Protein AF-A0A2T0QUU6-F1 (afdb_monomer)

Sequence (154 aa):
MSNQTQSTQNQAETTLDPQAYIDDMARKRGYVLDYHKVMAKTDFPVLQAANHLVSAAYLDQRRLDRKTKELIFIVSLTVMRASKGQIQSHI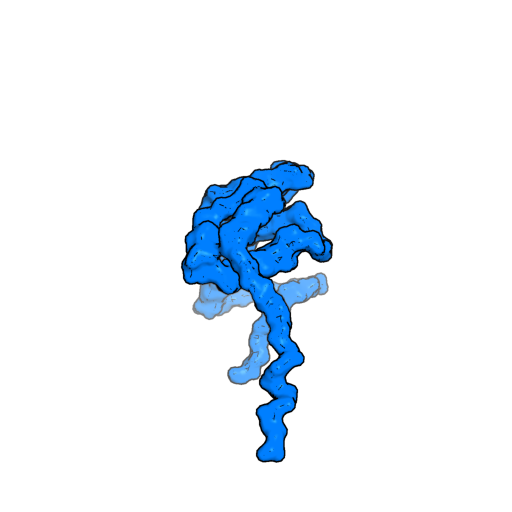RVALNLGLSPEEILEAIEISLPEAGIVAFQEGFEAWREIVGAEGLEPTVEAFDAGAANRGSAR

InterPro domains:
  IPR003779 Alkyl hydroperoxide reductase AhpD/CMD-like [PF02627] (48-129)
  IPR029032 AhpD-like [G3DSA:1.20.1290.10] (4-134)
  IPR029032 AhpD-like [SSF69118] (19-143)

Solvent-accessible surface area (backbone atoms only — not comparable to full-atom values): 9608 Å² total; per-residue (Å²): 140,80,98,79,85,87,82,85,78,80,70,85,76,71,78,73,54,48,65,63,52,52,55,48,40,31,72,77,68,75,52,76,60,69,66,58,60,52,28,34,76,73,43,41,71,60,47,51,53,54,50,51,51,48,33,68,75,62,70,46,85,63,95,60,51,68,64,60,49,37,47,53,49,44,27,52,37,56,54,70,64,52,57,69,68,63,46,52,53,44,52,54,50,32,46,76,74,69,50,52,75,61,64,52,46,59,42,47,55,58,31,52,53,66,60,43,47,49,61,49,49,54,53,49,48,57,48,31,69,75,71,67,65,83,84,84,78,78,95,59,96,70,84,81,87,72,79,85,69,82,71,84,84,129

pLDDT: mean 85.62, std 18.49, range [36.84, 98.62]

Structure (mmCIF, N/CA/C/O backbone):
data_AF-A0A2T0QUU6-F1
#
_entry.id   AF-A0A2T0QUU6-F1
#
loop_
_atom_site.group_PDB
_atom_site.id
_atom_site.type_symbol
_atom_site.label_atom_id
_atom_site.label_alt_id
_atom_site.label_comp_id
_atom_site.label_asym_id
_atom_site.label_entity_id
_atom_site.label_seq_id
_atom_site.pdbx_PDB_ins_code
_atom_site.Cartn_x
_atom_site.Cartn_y
_atom_site.Cartn_z
_atom_site.occupancy
_atom_site.B_iso_or_equiv
_atom_site.auth_seq_id
_atom_site.auth_comp_id
_atom_site.auth_asym_id
_atom_site.auth_atom_id
_atom_site.pdbx_PDB_model_num
ATOM 1 N N . MET A 1 1 ? 38.214 -38.796 -26.577 1.00 41.59 1 MET A N 1
ATOM 2 C CA . MET A 1 1 ? 37.218 -38.669 -27.664 1.00 41.59 1 MET A CA 1
ATOM 3 C C . MET A 1 1 ? 35.888 -39.126 -27.075 1.00 41.59 1 MET A C 1
ATOM 5 O O . MET A 1 1 ? 35.822 -40.276 -26.686 1.00 41.59 1 MET A O 1
ATOM 9 N N . SER A 1 2 ? 34.862 -38.318 -26.824 1.00 41.91 2 SER A N 1
ATOM 10 C CA . SER A 1 2 ? 34.566 -36.955 -27.267 1.00 41.91 2 SER A CA 1
ATOM 11 C C . SER A 1 2 ? 33.583 -36.323 -26.271 1.00 41.91 2 SER A C 1
ATOM 13 O O . SER A 1 2 ? 32.486 -36.834 -26.083 1.00 41.91 2 SER A O 1
ATOM 15 N N . ASN A 1 3 ? 33.989 -35.224 -25.631 1.00 43.16 3 ASN A N 1
ATOM 16 C CA . ASN A 1 3 ? 33.157 -34.415 -24.737 1.00 43.16 3 ASN A CA 1
ATOM 17 C C . ASN A 1 3 ? 32.642 -33.190 -25.514 1.00 43.16 3 ASN A C 1
ATOM 19 O O . ASN A 1 3 ? 33.096 -32.070 -25.302 1.00 43.16 3 ASN A O 1
ATOM 23 N N . GLN A 1 4 ? 31.786 -33.428 -26.509 1.00 50.12 4 GLN A N 1
ATOM 24 C CA . GLN A 1 4 ? 31.224 -32.394 -27.387 1.00 50.12 4 GLN A CA 1
ATOM 25 C C . GLN A 1 4 ? 29.732 -32.649 -27.618 1.00 50.12 4 GLN A C 1
ATOM 27 O O . GLN A 1 4 ? 29.317 -32.973 -28.721 1.00 50.12 4 GLN A O 1
ATOM 32 N N . THR A 1 5 ? 28.916 -32.524 -26.570 1.00 45.62 5 THR A N 1
ATOM 33 C CA . THR A 1 5 ? 27.466 -32.302 -26.768 1.00 45.62 5 THR A CA 1
ATOM 34 C C . THR A 1 5 ? 26.853 -31.401 -25.690 1.00 45.62 5 THR A C 1
ATOM 36 O O . THR A 1 5 ? 25.655 -31.440 -25.441 1.00 45.62 5 THR A O 1
ATOM 39 N N . GLN A 1 6 ? 27.671 -30.575 -25.032 1.00 45.47 6 GLN A N 1
ATOM 40 C CA . GLN A 1 6 ? 27.245 -29.648 -23.978 1.00 45.47 6 GLN A CA 1
ATOM 41 C C . GLN A 1 6 ? 27.551 -28.202 -24.389 1.00 45.47 6 GLN A C 1
ATOM 43 O O . GLN A 1 6 ? 28.224 -27.460 -23.687 1.00 45.47 6 GLN A O 1
ATOM 48 N N . SER A 1 7 ? 27.134 -27.808 -25.591 1.00 48.94 7 SER A N 1
ATOM 49 C CA . SER A 1 7 ? 27.409 -26.457 -26.094 1.00 48.94 7 SER A CA 1
ATOM 50 C C . SER A 1 7 ? 26.551 -26.102 -27.303 1.00 48.94 7 SER A C 1
ATOM 52 O O . SER A 1 7 ? 27.072 -25.749 -28.355 1.00 48.94 7 SER A O 1
ATOM 54 N N . THR A 1 8 ? 25.226 -26.222 -27.207 1.00 44.31 8 THR A N 1
ATOM 55 C CA . THR A 1 8 ? 24.318 -25.552 -28.162 1.00 44.31 8 THR A CA 1
ATOM 56 C C . THR A 1 8 ? 22.886 -25.566 -27.647 1.00 44.31 8 THR A C 1
ATOM 58 O O . THR A 1 8 ? 22.036 -26.290 -28.138 1.00 44.31 8 THR A O 1
ATOM 61 N N . GLN A 1 9 ? 22.624 -24.766 -26.620 1.00 40.41 9 GLN A N 1
ATOM 62 C CA . GLN A 1 9 ? 21.312 -24.160 -26.374 1.00 40.41 9 GLN A CA 1
ATOM 63 C C . GLN A 1 9 ? 21.532 -22.978 -25.427 1.00 40.41 9 GLN A C 1
ATOM 65 O O . GLN A 1 9 ? 21.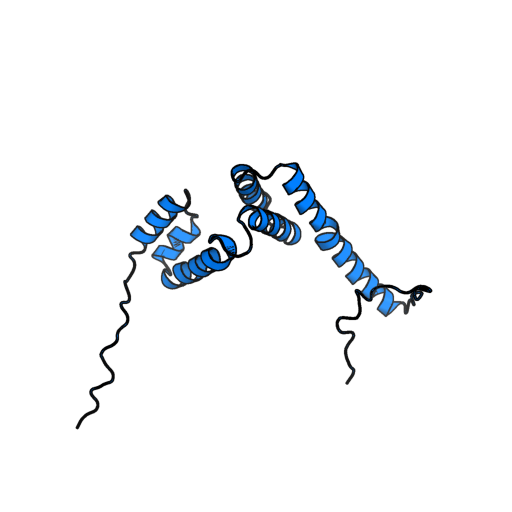034 -22.914 -24.309 1.00 40.41 9 GLN A O 1
ATOM 70 N N . ASN A 1 10 ? 22.366 -22.050 -25.904 1.00 37.84 10 ASN A N 1
ATOM 71 C CA . ASN A 1 10 ? 22.389 -20.687 -25.410 1.00 37.84 10 ASN A CA 1
ATOM 72 C C . ASN A 1 10 ? 21.001 -20.126 -25.743 1.00 37.84 10 ASN A C 1
ATOM 74 O O . ASN A 1 10 ? 20.700 -19.858 -26.908 1.00 37.84 10 ASN A O 1
ATOM 78 N N . GLN A 1 11 ? 20.116 -20.083 -24.746 1.00 40.00 11 GLN A N 1
ATOM 79 C CA . GLN A 1 11 ? 18.885 -19.310 -24.837 1.00 40.00 11 GLN A CA 1
ATOM 80 C C . GLN A 1 11 ? 19.288 -17.901 -25.260 1.00 40.00 11 GLN A C 1
ATOM 82 O O . GLN A 1 11 ? 20.303 -17.389 -24.793 1.00 40.00 11 GLN A O 1
ATOM 87 N N . ALA A 1 12 ? 18.549 -17.315 -26.194 1.00 39.59 12 ALA A N 1
ATOM 88 C CA . ALA A 1 12 ? 18.795 -15.969 -26.670 1.00 39.59 12 ALA A CA 1
ATOM 89 C C . ALA A 1 12 ? 18.722 -14.978 -25.494 1.00 39.59 12 ALA A C 1
ATOM 91 O O . ALA A 1 12 ? 17.657 -14.444 -25.185 1.00 39.59 12 ALA A O 1
ATOM 92 N N . GLU A 1 13 ? 19.861 -14.726 -24.845 1.00 44.19 13 GLU A N 1
ATOM 93 C CA . GLU A 1 13 ? 20.125 -13.500 -24.107 1.00 44.19 13 GLU A CA 1
ATOM 94 C C . GLU A 1 13 ? 20.044 -12.383 -25.136 1.00 44.19 13 GLU A C 1
ATOM 96 O O . GLU A 1 13 ? 21.010 -11.990 -25.787 1.00 44.19 13 GLU A O 1
ATOM 101 N N . THR A 1 14 ? 18.820 -11.914 -25.341 1.00 48.66 14 THR A N 1
ATOM 102 C CA . THR A 1 14 ? 18.592 -10.626 -25.964 1.00 48.66 14 THR A CA 1
ATOM 103 C C . THR A 1 14 ? 19.155 -9.651 -24.944 1.00 48.66 14 THR A C 1
ATOM 105 O O . THR A 1 14 ? 18.502 -9.365 -23.941 1.00 48.66 14 THR A O 1
ATOM 108 N N . THR A 1 15 ? 20.409 -9.235 -25.113 1.00 53.22 15 THR A N 1
ATOM 109 C CA . THR A 1 15 ? 20.998 -8.141 -24.345 1.00 53.22 15 THR A CA 1
ATOM 110 C C . THR A 1 15 ? 20.175 -6.903 -24.665 1.00 53.22 15 THR A C 1
ATOM 112 O O . THR A 1 15 ? 20.399 -6.207 -25.651 1.00 53.22 15 THR A O 1
ATOM 115 N N . LEU A 1 16 ? 19.113 -6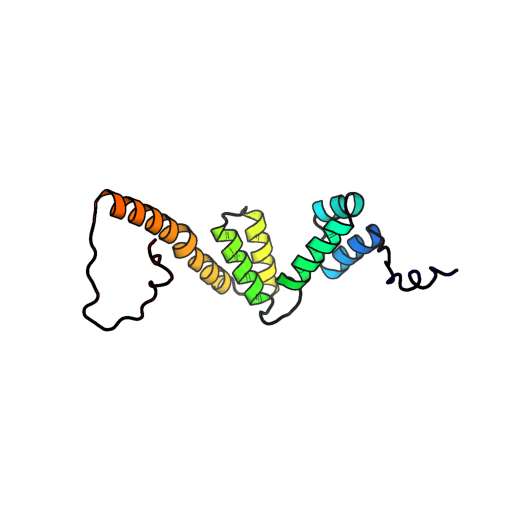.702 -23.886 1.00 68.50 16 LEU A N 1
ATOM 116 C CA . LEU A 1 16 ? 18.238 -5.551 -24.004 1.00 68.50 16 LEU A CA 1
ATOM 117 C C . LEU A 1 16 ? 19.099 -4.310 -23.746 1.00 68.50 16 LEU A C 1
ATOM 119 O O . LEU A 1 16 ? 19.803 -4.235 -22.744 1.00 68.50 16 LEU A O 1
ATOM 123 N N . ASP A 1 17 ? 19.080 -3.361 -24.677 1.00 89.88 17 ASP A N 1
ATOM 124 C CA . ASP A 1 17 ? 19.748 -2.075 -24.500 1.00 89.88 17 ASP A CA 1
ATOM 125 C C . ASP A 1 17 ? 19.090 -1.319 -23.324 1.00 89.88 17 ASP A C 1
ATOM 127 O O . ASP A 1 17 ? 17.873 -1.083 -23.361 1.00 89.88 17 ASP A O 1
ATOM 131 N N . PRO A 1 18 ? 19.851 -0.926 -22.281 1.00 94.00 18 PRO A N 1
ATOM 132 C CA . PRO A 1 18 ? 19.301 -0.190 -21.150 1.00 94.00 18 PRO A CA 1
ATOM 133 C C . PRO A 1 18 ? 18.610 1.120 -21.543 1.00 94.00 18 PRO A C 1
ATOM 135 O O . PRO A 1 18 ? 17.624 1.497 -20.903 1.00 94.00 18 PRO A O 1
ATOM 138 N N . GLN A 1 19 ? 19.081 1.806 -22.593 1.00 95.06 19 GLN A N 1
ATOM 139 C CA . GLN A 1 19 ? 18.454 3.046 -23.052 1.00 95.06 19 GLN A CA 1
ATOM 140 C C . GLN A 1 19 ? 17.086 2.762 -23.680 1.00 95.06 19 GLN A C 1
ATOM 142 O O . GLN A 1 19 ? 16.083 3.332 -23.244 1.00 95.06 19 GLN A O 1
ATOM 147 N N . ALA A 1 20 ? 17.017 1.821 -24.626 1.00 94.75 20 ALA A N 1
ATOM 148 C CA . ALA A 1 20 ? 15.754 1.391 -25.220 1.00 94.75 20 ALA A CA 1
ATOM 149 C C . ALA A 1 20 ? 14.727 0.924 -24.168 1.00 94.75 20 ALA A C 1
ATOM 151 O O . ALA A 1 20 ? 13.533 1.204 -24.306 1.00 94.75 20 ALA A O 1
ATOM 152 N N . TYR A 1 21 ? 15.178 0.254 -23.100 1.00 93.81 21 TYR A N 1
ATOM 153 C CA . TYR A 1 21 ? 14.320 -0.180 -21.994 1.00 93.81 21 TYR A CA 1
ATOM 154 C C . TYR A 1 21 ? 13.714 0.992 -21.208 1.00 93.81 21 TYR A C 1
ATOM 156 O O . TYR A 1 21 ? 12.524 0.984 -20.883 1.00 93.81 21 TYR A O 1
ATOM 164 N N . ILE A 1 22 ? 14.511 2.023 -20.917 1.00 95.56 22 ILE A N 1
ATOM 165 C CA . ILE A 1 22 ? 14.031 3.236 -20.243 1.00 95.56 22 ILE A CA 1
ATOM 166 C C . ILE A 1 22 ? 13.054 4.013 -21.129 1.00 95.56 22 ILE A C 1
ATOM 168 O O . ILE A 1 22 ? 12.007 4.452 -20.645 1.00 95.56 22 ILE A O 1
ATOM 172 N N . ASP A 1 23 ? 13.340 4.125 -22.425 1.00 95.25 23 ASP A N 1
ATOM 173 C CA . ASP A 1 23 ? 12.447 4.793 -23.372 1.00 95.25 23 ASP A CA 1
ATOM 174 C C . ASP A 1 23 ? 11.102 4.057 -23.495 1.00 95.25 23 ASP A C 1
ATOM 176 O O . ASP A 1 23 ? 10.041 4.680 -23.580 1.00 95.25 23 ASP A O 1
ATOM 180 N N . ASP A 1 24 ? 11.124 2.721 -23.471 1.00 92.88 24 ASP A N 1
ATOM 181 C CA . ASP A 1 24 ? 9.914 1.897 -23.458 1.00 92.88 24 ASP A CA 1
ATOM 182 C C . ASP A 1 24 ? 9.098 2.089 -22.175 1.00 92.88 24 ASP A C 1
ATOM 184 O O . ASP A 1 24 ? 7.876 2.256 -22.235 1.00 92.88 24 ASP A O 1
ATOM 188 N N . MET A 1 25 ? 9.766 2.155 -21.019 1.00 91.56 25 MET A N 1
ATOM 189 C CA . MET A 1 25 ? 9.117 2.452 -19.743 1.00 91.56 25 MET A CA 1
ATOM 190 C C . MET A 1 25 ? 8.396 3.806 -19.783 1.00 91.56 25 MET A C 1
ATOM 192 O O . MET A 1 25 ? 7.227 3.880 -19.395 1.00 91.56 25 MET A O 1
ATOM 196 N N . ALA A 1 26 ? 9.054 4.851 -20.295 1.00 92.25 26 ALA A N 1
ATOM 197 C CA . ALA A 1 26 ? 8.461 6.178 -20.438 1.00 92.25 26 ALA A CA 1
ATOM 198 C C . ALA A 1 26 ? 7.213 6.147 -21.331 1.00 92.25 26 ALA A C 1
ATOM 200 O O . ALA A 1 26 ? 6.174 6.679 -20.943 1.00 92.25 26 ALA A O 1
ATOM 201 N N . ARG A 1 27 ? 7.284 5.475 -22.490 1.00 92.56 27 ARG A N 1
ATOM 202 C CA . ARG A 1 27 ? 6.147 5.353 -23.419 1.00 92.56 27 ARG A CA 1
ATOM 203 C C . ARG A 1 27 ? 4.963 4.609 -22.808 1.00 92.56 27 ARG A C 1
ATOM 205 O O . ARG A 1 27 ? 3.831 5.049 -22.965 1.00 92.56 27 ARG A O 1
ATOM 212 N N . LYS A 1 28 ? 5.210 3.487 -22.123 1.00 86.88 28 LYS A N 1
ATOM 213 C CA . LYS A 1 28 ? 4.142 2.631 -21.579 1.00 86.88 28 LYS A CA 1
ATOM 214 C C . LYS A 1 28 ? 3.519 3.178 -20.299 1.00 86.88 28 LYS A C 1
ATOM 216 O O . LYS A 1 28 ? 2.336 2.958 -20.065 1.00 86.88 28 LYS A O 1
ATOM 221 N N . ARG A 1 29 ? 4.310 3.836 -19.446 1.00 85.5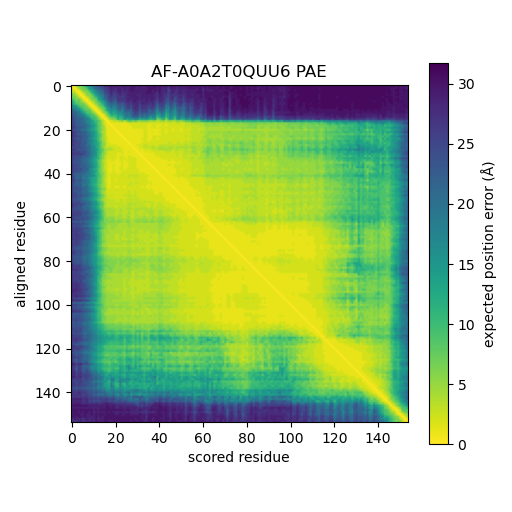6 29 ARG A N 1
ATOM 222 C CA . ARG A 1 29 ? 3.877 4.266 -18.101 1.00 85.56 29 ARG A CA 1
ATOM 223 C C . ARG A 1 29 ? 3.624 5.763 -17.993 1.00 85.56 29 ARG A C 1
ATOM 225 O O . ARG A 1 29 ? 2.976 6.193 -17.046 1.00 85.56 29 ARG A O 1
ATOM 232 N N . GLY A 1 30 ? 4.161 6.556 -18.917 1.00 85.56 30 GLY A N 1
ATOM 233 C CA . GLY A 1 30 ? 4.137 8.018 -18.860 1.00 85.56 30 GLY A CA 1
ATOM 234 C C . GLY A 1 30 ? 5.160 8.626 -17.894 1.00 85.56 30 GLY A C 1
ATOM 235 O O . GLY A 1 30 ? 5.205 9.843 -17.748 1.00 85.56 30 GLY A O 1
ATOM 236 N N . TYR A 1 31 ? 5.986 7.813 -17.227 1.00 86.38 31 TYR A N 1
ATOM 237 C CA . TYR A 1 31 ? 7.012 8.288 -16.301 1.00 86.38 31 TYR A CA 1
ATOM 238 C C . TYR A 1 31 ? 8.182 7.307 -16.176 1.00 86.38 31 TYR A C 1
ATOM 240 O O . TYR A 1 31 ? 8.040 6.101 -16.382 1.00 86.38 31 TYR A O 1
ATOM 248 N N . VAL A 1 32 ? 9.334 7.841 -15.764 1.00 90.81 32 VAL A N 1
ATOM 249 C CA . VAL A 1 32 ? 10.523 7.083 -15.357 1.00 90.81 32 VAL A CA 1
ATOM 250 C C . VAL A 1 32 ? 11.125 7.776 -14.139 1.00 90.81 32 VAL A C 1
ATOM 252 O O . VAL A 1 32 ? 11.613 8.902 -14.238 1.00 90.81 32 VAL A O 1
ATOM 255 N N . LEU A 1 33 ? 11.092 7.107 -12.985 1.00 90.31 33 LEU A N 1
ATOM 256 C CA . LEU A 1 33 ? 11.737 7.612 -11.764 1.00 90.31 33 LEU A CA 1
ATOM 257 C C . LEU A 1 33 ? 13.263 7.588 -11.898 1.00 90.31 33 LEU A C 1
ATOM 259 O O . LEU A 1 33 ? 13.806 6.718 -12.580 1.00 90.31 33 LEU A O 1
ATOM 263 N N . ASP A 1 34 ? 13.948 8.498 -11.209 1.00 94.44 34 ASP A N 1
ATOM 264 C CA . ASP A 1 34 ? 15.398 8.674 -11.350 1.00 94.44 34 ASP A CA 1
ATOM 265 C C . ASP A 1 34 ? 16.196 7.416 -11.018 1.00 94.44 34 ASP A C 1
ATOM 267 O O . ASP A 1 34 ? 17.152 7.096 -11.725 1.00 94.44 34 ASP A O 1
ATOM 271 N N . TYR A 1 35 ? 15.756 6.637 -10.025 1.00 93.94 35 TYR A N 1
ATOM 272 C CA . TYR A 1 35 ? 16.428 5.385 -9.693 1.00 93.94 35 TYR A CA 1
ATOM 273 C C . TYR A 1 35 ? 16.404 4.384 -10.860 1.00 93.94 35 TYR A C 1
ATOM 275 O O . TYR A 1 35 ? 17.385 3.674 -11.042 1.00 93.94 35 TYR A O 1
ATOM 283 N N . HIS A 1 36 ? 15.354 4.352 -11.698 1.00 95.38 36 HIS A N 1
ATOM 284 C CA . HIS A 1 36 ? 15.346 3.468 -12.870 1.00 95.38 36 HIS A CA 1
ATOM 285 C C . HIS A 1 36 ? 16.449 3.867 -13.851 1.00 95.38 36 HIS A C 1
ATOM 287 O O . HIS A 1 36 ? 17.140 2.998 -14.365 1.00 95.38 36 HIS A O 1
ATOM 293 N N . LYS A 1 37 ? 16.650 5.172 -14.089 1.00 95.94 37 LYS A N 1
ATOM 294 C CA . LYS A 1 37 ? 17.682 5.678 -15.012 1.00 95.94 37 LYS A CA 1
ATOM 295 C C . LYS A 1 37 ? 19.081 5.306 -14.516 1.00 95.94 37 LYS A C 1
ATOM 297 O O . LYS A 1 37 ? 19.910 4.822 -15.283 1.00 95.94 37 LYS A O 1
ATOM 302 N N . VAL A 1 38 ? 19.330 5.506 -13.220 1.00 97.44 38 VAL A N 1
ATOM 303 C CA . VAL A 1 38 ? 20.622 5.194 -12.590 1.00 97.44 38 VAL A CA 1
ATOM 304 C C . VAL A 1 38 ? 20.873 3.687 -12.574 1.00 97.44 38 VAL A C 1
ATOM 306 O O . VAL A 1 38 ? 21.961 3.253 -12.952 1.00 97.44 38 VAL A O 1
ATOM 309 N N . MET A 1 39 ? 19.869 2.888 -12.207 1.00 96.94 39 MET A N 1
ATOM 310 C CA . MET A 1 39 ? 19.968 1.428 -12.190 1.00 96.94 39 MET A CA 1
ATOM 311 C C . MET A 1 39 ? 20.122 0.853 -13.597 1.00 96.94 39 MET A C 1
ATOM 313 O O . MET A 1 39 ? 20.917 -0.052 -13.782 1.00 96.94 39 MET A O 1
ATOM 317 N N . ALA A 1 40 ? 19.459 1.408 -14.614 1.00 96.38 40 ALA A N 1
ATOM 318 C CA . ALA A 1 40 ? 19.620 0.942 -15.991 1.00 96.38 40 ALA A CA 1
ATOM 319 C C . ALA A 1 40 ? 21.074 1.057 -16.461 1.00 96.38 40 ALA A C 1
ATOM 321 O O . ALA A 1 40 ? 21.581 0.173 -17.141 1.00 96.38 40 ALA A O 1
ATOM 322 N N . LYS A 1 41 ? 21.765 2.126 -16.055 1.00 95.88 41 LYS A N 1
ATOM 323 C CA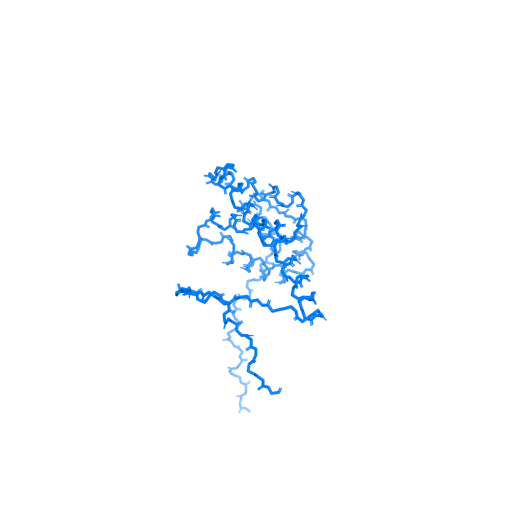 . LYS A 1 41 ? 23.180 2.322 -16.377 1.00 95.88 41 LYS A CA 1
ATOM 324 C C . LYS A 1 41 ? 24.123 1.500 -15.494 1.00 95.88 41 LYS A C 1
ATOM 326 O O . LYS A 1 41 ? 25.187 1.106 -15.959 1.00 95.88 41 LYS A O 1
ATOM 331 N N . THR A 1 42 ? 23.771 1.313 -14.223 1.00 96.62 42 THR A N 1
ATOM 332 C CA . THR A 1 42 ? 24.702 0.814 -13.194 1.00 96.62 42 THR A CA 1
ATOM 333 C C . THR A 1 42 ? 24.529 -0.675 -12.890 1.00 96.62 42 THR A C 1
ATOM 335 O O . THR A 1 42 ? 25.520 -1.360 -12.671 1.00 96.62 42 THR A O 1
ATOM 338 N N . ASP A 1 43 ? 23.294 -1.180 -12.884 1.00 96.38 43 ASP A N 1
ATOM 339 C CA . ASP A 1 43 ? 22.948 -2.579 -12.606 1.00 96.38 43 ASP A CA 1
ATOM 340 C C . ASP A 1 43 ? 21.625 -2.950 -13.303 1.00 96.38 43 ASP A C 1
ATOM 342 O O . ASP A 1 43 ? 20.536 -3.017 -12.714 1.00 96.38 43 ASP A O 1
ATOM 346 N N . PHE A 1 44 ? 21.721 -3.116 -14.621 1.00 95.06 44 PHE A N 1
ATOM 347 C CA . PHE A 1 44 ? 20.566 -3.383 -15.467 1.00 95.06 44 PHE A CA 1
ATOM 348 C C . PHE A 1 44 ? 19.863 -4.718 -15.156 1.00 95.06 44 PHE A C 1
ATOM 350 O O . PHE A 1 44 ? 18.630 -4.710 -15.077 1.00 95.06 44 PHE A O 1
ATOM 357 N N . PRO A 1 45 ? 20.574 -5.839 -14.902 1.00 95.19 45 PRO A N 1
ATOM 358 C CA . PRO A 1 45 ? 19.919 -7.100 -14.553 1.00 95.19 45 PRO A CA 1
ATOM 359 C C . PRO A 1 45 ? 19.033 -6.995 -13.303 1.00 95.19 45 PRO A C 1
ATOM 361 O O . PRO A 1 45 ? 17.901 -7.490 -13.308 1.00 95.19 45 PRO A O 1
ATOM 364 N N . VAL A 1 46 ? 19.485 -6.294 -12.253 1.00 95.75 46 VAL A N 1
ATOM 365 C CA . VAL A 1 46 ? 18.668 -6.087 -11.043 1.00 95.75 46 VAL A CA 1
ATOM 366 C C . VAL A 1 46 ? 17.457 -5.203 -11.332 1.00 95.75 46 VAL A C 1
ATOM 368 O O . VAL A 1 46 ? 16.354 -5.513 -10.874 1.00 95.75 46 VAL A O 1
ATOM 371 N N . LEU A 1 47 ? 17.611 -4.140 -12.132 1.00 95.62 47 LEU A N 1
ATOM 372 C CA . LEU A 1 47 ? 16.476 -3.312 -12.554 1.00 95.62 47 LEU A CA 1
ATOM 373 C C . LEU A 1 47 ? 15.405 -4.138 -13.275 1.00 95.62 47 LEU A C 1
ATOM 375 O O . LEU A 1 47 ? 14.213 -3.966 -13.013 1.00 95.62 47 LEU A O 1
ATOM 379 N N . GLN A 1 48 ? 15.817 -5.013 -14.193 1.00 94.25 48 GLN A N 1
ATOM 380 C CA . GLN A 1 48 ? 14.895 -5.870 -14.934 1.00 94.25 48 GLN A CA 1
ATOM 381 C C . GLN A 1 48 ? 14.155 -6.820 -13.991 1.00 94.25 48 GLN A C 1
ATOM 383 O O . GLN A 1 48 ? 12.926 -6.874 -14.030 1.00 94.25 48 GLN A O 1
ATOM 388 N N . ALA A 1 49 ? 14.874 -7.494 -13.089 1.00 95.12 49 ALA A N 1
ATOM 389 C CA . ALA A 1 49 ? 14.275 -8.401 -12.112 1.00 95.12 49 ALA A CA 1
ATOM 390 C C . ALA A 1 49 ? 13.265 -7.687 -11.195 1.00 95.12 49 ALA A C 1
ATOM 392 O O . ALA A 1 49 ? 12.124 -8.136 -11.053 1.00 95.12 49 ALA A O 1
ATOM 393 N N . ALA A 1 50 ? 13.642 -6.535 -10.631 1.00 93.69 50 ALA A N 1
ATOM 394 C CA . ALA A 1 50 ? 12.758 -5.736 -9.785 1.00 93.69 50 ALA A CA 1
ATOM 395 C C . ALA A 1 50 ? 11.511 -5.270 -10.551 1.00 93.69 50 ALA A C 1
ATOM 397 O O . ALA A 1 50 ? 10.387 -5.349 -10.054 1.00 93.69 50 ALA A O 1
ATOM 398 N N . ASN A 1 51 ? 11.684 -4.828 -11.796 1.00 92.19 51 ASN A N 1
ATOM 399 C CA . ASN A 1 51 ? 10.573 -4.355 -12.605 1.00 92.19 51 ASN A CA 1
ATOM 400 C C . ASN A 1 51 ? 9.633 -5.485 -13.054 1.00 92.19 51 ASN A C 1
ATOM 402 O O . ASN A 1 51 ? 8.424 -5.264 -13.157 1.00 92.19 51 ASN A O 1
ATOM 406 N N . HIS A 1 52 ? 10.156 -6.689 -13.299 1.00 93.25 52 HIS A N 1
ATOM 407 C CA . HIS A 1 52 ? 9.340 -7.875 -13.562 1.00 93.25 52 HIS A CA 1
ATOM 408 C C . HIS A 1 52 ? 8.490 -8.241 -12.345 1.00 93.25 52 HIS A C 1
ATOM 410 O O . HIS A 1 52 ? 7.297 -8.501 -12.503 1.00 93.25 52 HIS A O 1
ATOM 416 N N . LEU A 1 53 ? 9.055 -8.168 -11.134 1.00 94.94 53 LEU A N 1
ATOM 417 C CA . LEU A 1 53 ? 8.290 -8.361 -9.902 1.00 94.94 53 LEU A CA 1
ATOM 418 C C . LEU A 1 53 ? 7.159 -7.332 -9.782 1.00 94.94 53 LEU A C 1
ATOM 420 O O . LEU A 1 53 ? 6.007 -7.712 -9.581 1.00 94.94 53 LEU A O 1
ATOM 424 N N . VAL A 1 54 ? 7.465 -6.041 -9.945 1.00 92.12 54 VAL A N 1
ATOM 425 C CA . VAL A 1 54 ? 6.457 -4.968 -9.869 1.00 92.12 54 VAL A CA 1
ATOM 426 C C . VAL A 1 54 ? 5.370 -5.155 -10.930 1.00 92.12 54 VAL A C 1
ATOM 428 O O . VAL A 1 54 ? 4.189 -4.951 -10.648 1.00 92.12 54 VAL A O 1
ATOM 431 N N . SER A 1 55 ? 5.741 -5.581 -12.138 1.00 91.25 55 SER A N 1
ATOM 432 C CA . SER A 1 55 ? 4.771 -5.811 -13.210 1.00 91.25 55 SER A CA 1
ATOM 433 C C . SER A 1 55 ? 3.833 -6.966 -12.862 1.00 91.25 55 SER A C 1
ATOM 435 O O . SER A 1 55 ? 2.624 -6.761 -12.771 1.00 91.25 55 SER A O 1
ATOM 437 N N . ALA A 1 56 ? 4.384 -8.127 -12.506 1.00 93.25 56 ALA A N 1
ATOM 438 C CA . ALA A 1 56 ? 3.597 -9.307 -12.165 1.00 93.25 56 ALA A CA 1
ATOM 439 C C . ALA A 1 56 ? 2.732 -9.113 -10.905 1.00 93.25 56 ALA A C 1
ATOM 441 O O . ALA A 1 56 ? 1.583 -9.561 -10.847 1.00 93.25 56 ALA A O 1
ATOM 442 N N . ALA A 1 57 ? 3.265 -8.457 -9.872 1.00 92.06 57 ALA A N 1
ATOM 443 C CA . ALA A 1 57 ? 2.558 -8.270 -8.610 1.00 92.06 57 ALA A CA 1
ATOM 444 C C . ALA A 1 57 ? 1.463 -7.200 -8.718 1.00 92.06 57 ALA A C 1
ATOM 446 O O . ALA A 1 57 ? 0.342 -7.423 -8.247 1.00 92.06 57 ALA A O 1
ATOM 447 N N . TYR A 1 58 ? 1.773 -6.073 -9.365 1.00 91.62 58 TYR A N 1
ATOM 448 C CA . TYR A 1 58 ? 0.987 -4.844 -9.285 1.00 91.62 58 TYR A CA 1
ATOM 449 C C . TYR A 1 58 ? 0.486 -4.348 -10.647 1.00 91.62 58 TYR A C 1
ATOM 451 O O . TYR A 1 58 ? -0.725 -4.166 -10.793 1.00 91.62 58 TYR A O 1
ATOM 459 N N . LEU A 1 59 ? 1.345 -4.170 -11.657 1.00 89.75 59 LEU A N 1
ATOM 460 C CA . LEU A 1 59 ? 0.922 -3.498 -12.897 1.00 89.75 59 LEU A CA 1
ATOM 461 C C . LEU A 1 59 ? -0.003 -4.350 -13.777 1.00 89.75 59 LEU A C 1
ATOM 463 O O . LEU A 1 59 ? -1.000 -3.823 -14.270 1.00 89.75 59 LEU A O 1
ATOM 467 N N . ASP A 1 60 ? 0.299 -5.636 -13.943 1.00 91.88 60 ASP A N 1
ATOM 468 C CA . ASP A 1 60 ? -0.404 -6.526 -14.867 1.00 91.88 60 ASP A CA 1
ATOM 469 C C . ASP A 1 60 ? -1.773 -6.923 -14.322 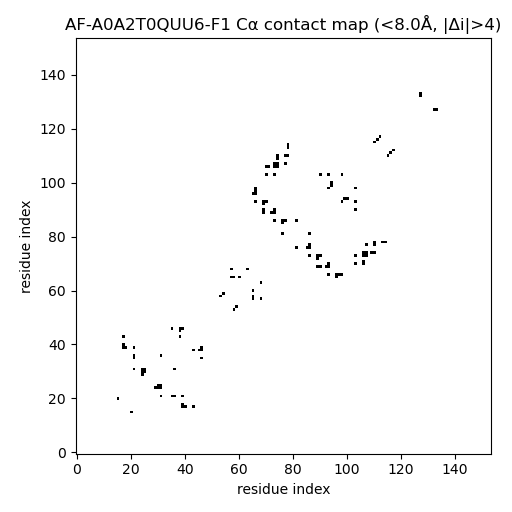1.00 91.88 60 ASP A C 1
ATOM 471 O O . ASP A 1 60 ? -1.910 -7.290 -13.150 1.00 91.88 60 ASP A O 1
ATOM 475 N N . GLN A 1 61 ? -2.802 -6.902 -15.170 1.00 93.19 61 GLN A N 1
ATOM 476 C CA . GLN A 1 61 ? -4.121 -7.388 -14.779 1.00 93.19 61 GLN A CA 1
ATOM 477 C C . GLN A 1 61 ? -4.045 -8.878 -14.424 1.00 93.19 61 GLN A C 1
ATOM 479 O O . GLN A 1 61 ? -3.618 -9.707 -15.225 1.00 93.19 61 GLN A O 1
ATOM 484 N N . ARG A 1 62 ? -4.478 -9.216 -13.205 1.00 93.06 62 ARG A N 1
ATOM 485 C CA . ARG A 1 62 ? -4.599 -10.601 -12.728 1.00 93.06 62 ARG A CA 1
ATOM 486 C C . ARG A 1 62 ? -5.996 -10.789 -12.137 1.00 93.06 62 ARG A C 1
ATOM 488 O O . ARG A 1 62 ? -6.970 -10.311 -12.702 1.00 93.06 62 ARG A O 1
ATOM 495 N N . ARG A 1 63 ? -6.101 -11.483 -11.002 1.00 96.62 63 ARG A N 1
ATOM 496 C CA . ARG A 1 63 ? -7.375 -11.711 -10.305 1.00 96.62 63 ARG A CA 1
ATOM 497 C C . ARG A 1 63 ? -7.953 -10.438 -9.686 1.00 96.62 63 ARG A C 1
ATOM 499 O O . ARG A 1 63 ? -9.161 -10.266 -9.704 1.00 96.62 63 ARG A O 1
ATOM 506 N N . LEU A 1 64 ? -7.092 -9.571 -9.151 1.00 97.06 64 LEU A N 1
ATOM 507 C CA . LEU A 1 64 ? -7.486 -8.256 -8.652 1.00 97.06 64 LEU A CA 1
ATOM 508 C C . LEU A 1 64 ? -7.343 -7.229 -9.767 1.00 97.06 64 LEU A C 1
ATOM 510 O O . LEU A 1 64 ? -6.312 -7.197 -10.453 1.00 97.06 64 LEU A O 1
ATOM 514 N N . ASP A 1 65 ? -8.369 -6.403 -9.919 1.00 95.31 65 ASP A N 1
ATOM 515 C CA . ASP A 1 65 ? -8.349 -5.287 -10.848 1.00 95.31 65 ASP A CA 1
ATOM 516 C C . ASP A 1 65 ? -7.440 -4.153 -10.363 1.00 95.31 65 ASP A C 1
ATOM 518 O O . ASP A 1 65 ? -6.940 -4.136 -9.231 1.00 95.31 65 ASP A O 1
ATOM 522 N N . ARG A 1 66 ? -7.169 -3.202 -11.259 1.00 94.44 66 ARG A N 1
ATOM 523 C CA . ARG A 1 66 ? -6.249 -2.111 -10.944 1.00 94.44 66 ARG A CA 1
ATOM 524 C C . ARG A 1 66 ? -6.784 -1.199 -9.840 1.00 94.44 66 ARG A C 1
ATOM 526 O O . ARG A 1 66 ? -5.991 -0.760 -9.016 1.00 94.44 66 ARG A O 1
ATOM 533 N N . LYS A 1 67 ? -8.100 -0.970 -9.788 1.00 96.75 67 LYS A N 1
ATOM 534 C CA . LYS A 1 67 ? -8.746 -0.164 -8.744 1.00 96.75 67 LYS A CA 1
ATOM 535 C C . LYS A 1 67 ? -8.510 -0.765 -7.359 1.00 96.75 67 LYS A C 1
ATOM 537 O O . LYS A 1 67 ? -7.953 -0.095 -6.494 1.00 96.75 67 LYS A O 1
ATOM 542 N N . THR A 1 68 ? -8.815 -2.050 -7.186 1.00 97.44 68 THR A N 1
ATOM 543 C CA . THR A 1 68 ? -8.611 -2.770 -5.920 1.00 97.44 68 THR A CA 1
ATOM 544 C C . THR A 1 68 ? -7.146 -2.738 -5.496 1.00 97.44 68 THR A C 1
ATOM 546 O O . THR A 1 68 ? -6.832 -2.503 -4.332 1.00 97.44 68 THR A O 1
ATOM 549 N N . LYS A 1 69 ? -6.221 -2.927 -6.444 1.00 97.38 69 LYS A N 1
ATOM 550 C CA . LYS A 1 69 ? -4.785 -2.862 -6.151 1.00 97.38 69 LYS A CA 1
ATOM 551 C C . LYS A 1 69 ? -4.334 -1.484 -5.673 1.00 97.38 69 LYS A C 1
ATOM 553 O O . LYS A 1 69 ? -3.502 -1.436 -4.773 1.00 97.38 69 LYS A O 1
ATOM 558 N N . GLU A 1 70 ? -4.843 -0.391 -6.246 1.00 97.69 70 GLU A N 1
ATOM 559 C CA . GLU A 1 70 ? -4.510 0.949 -5.743 1.00 97.69 70 GLU A CA 1
ATOM 560 C C . GLU A 1 70 ? -5.039 1.167 -4.324 1.00 97.69 70 GLU A C 1
ATOM 562 O O . GLU A 1 70 ? -4.295 1.689 -3.500 1.00 97.69 70 GLU A O 1
ATOM 567 N N . LEU A 1 71 ? -6.263 0.723 -4.008 1.00 98.50 71 LEU A N 1
ATOM 568 C CA . LEU A 1 71 ? -6.795 0.813 -2.641 1.00 98.50 71 LEU A CA 1
ATOM 569 C C . LEU A 1 71 ? -5.888 0.070 -1.650 1.00 98.50 71 LEU A C 1
ATOM 571 O O . LEU A 1 71 ? -5.446 0.661 -0.669 1.00 98.50 71 LEU A O 1
ATOM 575 N N . ILE A 1 72 ? -5.508 -1.177 -1.952 1.00 97.44 72 ILE A N 1
ATOM 576 C CA . ILE A 1 72 ? -4.579 -1.961 -1.116 1.00 97.44 72 ILE A CA 1
ATOM 577 C C . ILE A 1 72 ? -3.232 -1.240 -0.950 1.00 97.44 72 ILE A C 1
ATOM 579 O O . ILE A 1 72 ? -2.693 -1.184 0.155 1.00 97.44 72 ILE A O 1
ATOM 583 N N . PHE A 1 73 ? -2.683 -0.664 -2.025 1.00 96.69 73 PHE A N 1
ATOM 584 C CA . PHE A 1 73 ? -1.432 0.096 -1.959 1.00 96.69 73 PHE A CA 1
ATOM 585 C C . PHE A 1 73 ? -1.558 1.343 -1.081 1.00 96.69 73 PHE A C 1
ATOM 587 O O . PHE A 1 73 ? -0.663 1.614 -0.285 1.00 96.69 73 PHE A O 1
ATOM 594 N N . ILE A 1 74 ? -2.657 2.091 -1.196 1.00 98.19 74 ILE A N 1
ATOM 595 C CA . ILE A 1 74 ? -2.912 3.283 -0.378 1.00 98.19 74 ILE A CA 1
ATOM 596 C C . ILE A 1 74 ? -2.985 2.901 1.105 1.00 98.19 74 ILE A C 1
ATOM 598 O O . ILE A 1 74 ? -2.317 3.540 1.922 1.00 98.19 74 ILE A O 1
ATOM 602 N N . VAL A 1 75 ? -3.716 1.836 1.453 1.00 97.88 75 VAL A N 1
ATOM 603 C CA . VAL A 1 75 ? -3.803 1.329 2.835 1.00 97.88 75 VAL A CA 1
ATOM 604 C C . VAL A 1 75 ? -2.434 0.893 3.344 1.00 97.88 75 VAL A C 1
ATOM 606 O O . VAL A 1 75 ? -1.984 1.374 4.381 1.00 97.88 75 VAL A O 1
ATOM 609 N N . SER A 1 76 ? -1.716 0.071 2.575 1.00 96.75 76 SER A N 1
ATOM 610 C CA . SER A 1 76 ? -0.381 -0.409 2.943 1.00 96.75 76 SER A CA 1
ATOM 611 C C . SER A 1 76 ? 0.603 0.742 3.179 1.00 96.75 76 SER A C 1
ATOM 613 O O . SER A 1 76 ? 1.272 0.776 4.211 1.00 96.75 76 SER A O 1
ATOM 615 N N . LEU A 1 77 ? 0.647 1.736 2.285 1.00 97.06 77 LEU A N 1
ATOM 616 C CA . LEU A 1 77 ? 1.494 2.920 2.454 1.00 97.06 77 LEU A CA 1
ATOM 617 C C . LEU A 1 77 ? 1.097 3.745 3.684 1.00 97.06 77 LEU A C 1
ATOM 619 O O . LEU A 1 77 ? 1.972 4.303 4.349 1.00 97.06 77 LEU A O 1
ATOM 623 N N . THR A 1 78 ? -0.197 3.811 3.999 1.00 96.12 78 THR A N 1
ATOM 624 C CA . THR A 1 78 ? -0.708 4.518 5.180 1.00 96.12 78 THR A CA 1
ATOM 625 C C . THR A 1 78 ? -0.257 3.824 6.465 1.00 96.12 78 THR A C 1
ATOM 627 O O . THR A 1 78 ? 0.353 4.465 7.322 1.00 96.12 78 THR A O 1
ATOM 630 N N . VAL A 1 79 ? -0.454 2.507 6.568 1.00 96.06 79 VAL A N 1
ATOM 631 C CA . VAL A 1 79 ? -0.047 1.694 7.728 1.00 96.06 79 VAL A CA 1
ATOM 632 C C . VAL A 1 79 ? 1.472 1.710 7.920 1.00 96.06 79 VAL A C 1
ATOM 634 O O . VAL A 1 79 ? 1.958 1.856 9.041 1.00 96.06 79 VAL A O 1
ATOM 637 N N . MET A 1 80 ? 2.238 1.660 6.826 1.00 95.69 80 MET A N 1
ATOM 638 C CA . MET A 1 80 ? 3.703 1.764 6.847 1.00 95.69 80 MET A CA 1
ATOM 639 C C . MET A 1 80 ? 4.225 3.177 7.147 1.00 95.69 80 MET A C 1
ATOM 641 O O . MET A 1 80 ? 5.439 3.367 7.232 1.00 95.69 80 MET A O 1
ATOM 645 N N . ARG A 1 81 ? 3.342 4.174 7.298 1.00 94.62 81 ARG A N 1
ATOM 646 C CA . ARG A 1 81 ? 3.697 5.584 7.534 1.00 94.62 81 ARG A CA 1
ATOM 647 C C . ARG A 1 81 ? 4.609 6.146 6.438 1.00 94.62 81 ARG A C 1
ATOM 649 O O . ARG A 1 81 ? 5.566 6.873 6.714 1.00 94.62 81 ARG A O 1
ATOM 656 N N . ALA A 1 82 ? 4.319 5.796 5.186 1.00 95.38 82 ALA A N 1
ATOM 657 C CA . ALA A 1 82 ? 5.038 6.309 4.029 1.00 95.38 82 ALA A CA 1
ATOM 658 C C . ALA A 1 82 ? 4.926 7.838 3.925 1.00 95.38 82 ALA A C 1
ATOM 660 O O . ALA A 1 82 ? 4.057 8.483 4.519 1.00 95.38 82 ALA A O 1
ATOM 661 N N . SER A 1 83 ? 5.804 8.444 3.123 1.00 96.06 83 SER A N 1
ATOM 662 C CA . SER A 1 83 ? 5.756 9.891 2.922 1.00 96.06 83 SER A CA 1
ATOM 663 C C . SER A 1 83 ? 4.428 10.323 2.290 1.00 96.06 83 SER A C 1
ATOM 665 O O . SER A 1 83 ? 3.882 9.655 1.405 1.00 96.06 83 SER A O 1
ATOM 667 N N . LYS A 1 84 ? 3.943 11.511 2.671 1.00 93.56 84 LYS A N 1
ATOM 668 C CA . LYS A 1 84 ? 2.720 12.098 2.100 1.00 93.56 84 LYS A CA 1
ATOM 669 C C . LYS A 1 84 ? 2.754 12.132 0.568 1.00 93.56 84 LYS A C 1
ATOM 671 O O . LYS A 1 84 ? 1.743 11.859 -0.069 1.00 93.56 84 LYS A O 1
ATOM 676 N N . GLY A 1 85 ? 3.913 12.434 -0.023 1.00 92.62 85 GLY A N 1
ATOM 677 C CA . GLY A 1 85 ? 4.081 12.479 -1.477 1.00 92.62 85 GLY A CA 1
ATOM 678 C C . GLY A 1 85 ? 3.821 11.133 -2.163 1.00 92.62 85 GLY A C 1
ATOM 679 O O . GLY A 1 85 ? 3.151 11.108 -3.194 1.00 92.62 85 GLY A O 1
ATOM 680 N N . GLN A 1 86 ? 4.283 10.025 -1.571 1.00 92.00 86 GLN A N 1
ATOM 681 C CA . GLN A 1 86 ? 4.061 8.671 -2.098 1.00 92.00 86 GLN A CA 1
ATOM 682 C C . GLN A 1 86 ? 2.597 8.241 -1.982 1.00 92.00 86 GLN A C 1
ATOM 684 O O . GLN A 1 86 ? 2.031 7.710 -2.933 1.00 92.00 86 GLN A O 1
ATOM 689 N N . ILE A 1 87 ? 1.944 8.524 -0.853 1.00 97.12 87 ILE A N 1
ATOM 690 C CA . ILE A 1 87 ? 0.512 8.228 -0.696 1.00 97.12 87 ILE A CA 1
ATOM 691 C C . ILE A 1 87 ? -0.295 9.033 -1.727 1.00 97.12 87 ILE A C 1
ATOM 693 O O . ILE A 1 87 ? -1.118 8.489 -2.463 1.00 97.12 87 ILE A O 1
ATOM 697 N N . GLN A 1 88 ? 0.010 10.327 -1.871 1.00 97.62 88 GLN A N 1
ATOM 698 C CA . GLN A 1 88 ? -0.650 11.192 -2.847 1.00 97.62 88 GLN A CA 1
ATOM 699 C C . GLN A 1 88 ? -0.453 10.741 -4.300 1.00 97.62 88 GLN A C 1
ATOM 701 O O . GLN A 1 88 ? -1.344 10.971 -5.117 1.00 97.62 88 GLN A O 1
ATOM 706 N N . SER A 1 89 ? 0.686 10.144 -4.674 1.00 94.75 89 SER A N 1
ATOM 707 C CA . SER A 1 89 ? 0.856 9.642 -6.044 1.00 94.75 89 SER A CA 1
ATOM 708 C C . SER A 1 89 ? -0.100 8.492 -6.348 1.00 94.75 89 SER A C 1
ATOM 710 O O . SER A 1 89 ? -0.710 8.502 -7.413 1.00 94.75 89 SER A O 1
ATOM 712 N N . HIS A 1 90 ? -0.306 7.569 -5.405 1.00 96.88 90 HIS A N 1
ATOM 713 C CA . HIS A 1 90 ? -1.254 6.465 -5.584 1.00 96.88 90 HIS A CA 1
ATOM 714 C C . HIS A 1 90 ? -2.713 6.933 -5.560 1.00 96.88 90 HIS A C 1
ATOM 716 O O . HIS A 1 90 ? -3.493 6.506 -6.406 1.00 96.88 90 HIS A O 1
ATOM 722 N N . ILE A 1 91 ? -3.070 7.898 -4.703 1.00 98.19 91 ILE A N 1
ATOM 723 C CA . ILE A 1 91 ? -4.410 8.515 -4.718 1.00 98.19 91 ILE A CA 1
ATOM 724 C C . ILE A 1 91 ? -4.718 9.140 -6.088 1.00 98.19 91 ILE A C 1
ATOM 726 O O . ILE A 1 91 ? -5.803 8.943 -6.627 1.00 98.19 91 ILE A O 1
ATOM 730 N N . ARG A 1 92 ? -3.766 9.852 -6.709 1.00 97.81 92 ARG A N 1
ATOM 731 C CA . ARG A 1 92 ? -3.975 10.420 -8.057 1.00 97.81 92 ARG A CA 1
ATOM 732 C C . ARG A 1 92 ? -4.199 9.337 -9.115 1.00 97.81 92 ARG A C 1
ATOM 734 O O . ARG A 1 92 ? -5.042 9.517 -9.987 1.00 97.81 92 ARG A O 1
ATOM 741 N N . VAL A 1 93 ? -3.469 8.221 -9.042 1.00 95.38 93 VAL A N 1
ATOM 742 C CA . VAL A 1 93 ? -3.673 7.077 -9.947 1.00 95.38 93 VAL A CA 1
ATOM 743 C C . VAL A 1 93 ? -5.056 6.458 -9.730 1.00 95.38 93 VAL A C 1
ATOM 745 O O . VAL A 1 93 ? -5.770 6.244 -10.704 1.00 95.38 93 VAL A O 1
ATOM 748 N N . ALA A 1 94 ? -5.463 6.241 -8.478 1.00 97.75 94 ALA A N 1
ATOM 749 C CA . ALA A 1 94 ? -6.783 5.726 -8.119 1.00 97.75 94 ALA A CA 1
ATOM 750 C C . ALA A 1 94 ? -7.921 6.595 -8.685 1.00 97.75 94 ALA A C 1
ATOM 752 O O . ALA A 1 94 ? -8.815 6.082 -9.360 1.00 97.75 94 ALA A O 1
ATOM 753 N N . LEU A 1 95 ? -7.841 7.915 -8.495 1.00 98.19 95 LEU A N 1
ATOM 754 C CA . LEU A 1 95 ? -8.812 8.870 -9.040 1.00 98.19 95 LEU A CA 1
ATOM 755 C C . LEU A 1 95 ? -8.852 8.833 -10.576 1.00 98.19 95 LEU A C 1
ATOM 757 O O . LEU A 1 95 ? -9.930 8.799 -11.162 1.00 98.19 95 LEU A O 1
ATOM 761 N N . ASN A 1 96 ? -7.693 8.763 -11.242 1.00 96.56 96 ASN A N 1
ATOM 762 C CA . ASN A 1 96 ? -7.623 8.656 -12.706 1.00 96.56 96 ASN A CA 1
ATOM 763 C C . ASN A 1 96 ? -8.222 7.347 -13.245 1.00 96.56 96 ASN A C 1
ATOM 765 O O . ASN A 1 96 ? -8.671 7.302 -14.388 1.00 96.56 96 ASN A O 1
ATOM 769 N N . LEU A 1 97 ? -8.238 6.283 -12.438 1.00 96.12 97 LEU A N 1
ATOM 770 C CA . LEU A 1 97 ? -8.913 5.024 -12.765 1.00 96.12 97 LEU A CA 1
ATOM 771 C C . LEU A 1 97 ? -10.427 5.089 -12.512 1.00 96.12 97 LEU A C 1
ATOM 773 O O . LEU A 1 97 ? -11.142 4.157 -12.880 1.00 96.12 97 LEU A O 1
ATOM 777 N N . GLY A 1 98 ? -10.922 6.168 -11.901 1.00 97.81 98 GLY A N 1
ATOM 778 C CA . GLY A 1 98 ? -12.330 6.384 -11.590 1.00 97.81 98 GLY A CA 1
ATOM 779 C C . GLY A 1 98 ? -12.775 5.756 -10.272 1.00 97.81 98 GLY 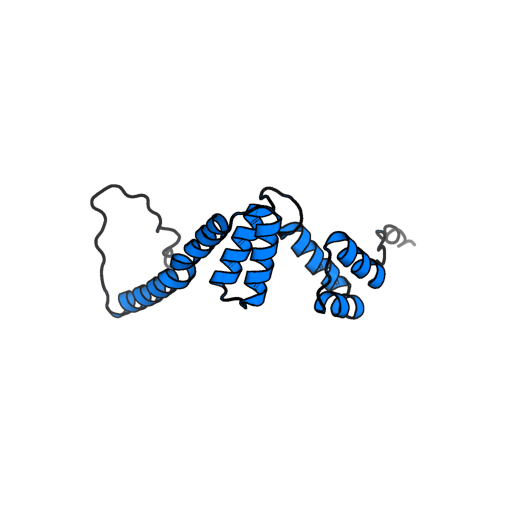A C 1
ATOM 780 O O . GLY A 1 98 ? -13.905 5.276 -10.207 1.00 97.81 98 GLY A O 1
ATOM 781 N N . LEU A 1 99 ? -11.890 5.670 -9.274 1.00 98.44 99 LEU A N 1
ATOM 782 C CA . LEU A 1 99 ? -12.307 5.538 -7.871 1.00 98.44 99 LEU A CA 1
ATOM 783 C C . LEU A 1 99 ? -12.785 6.900 -7.356 1.00 98.44 99 LEU A C 1
ATOM 785 O O . LEU A 1 99 ? -12.243 7.934 -7.760 1.00 98.44 99 LEU A O 1
ATOM 789 N N . SER A 1 100 ? -13.779 6.909 -6.473 1.00 98.50 100 SER A N 1
ATO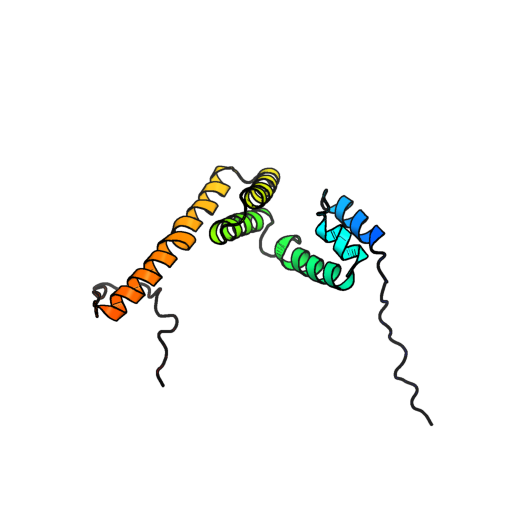M 790 C CA . SER A 1 100 ? -14.252 8.129 -5.824 1.00 98.50 100 SER A CA 1
ATOM 791 C C . SER A 1 100 ? -13.342 8.530 -4.651 1.00 98.50 100 SER A C 1
ATOM 793 O O . SER A 1 100 ? -12.639 7.688 -4.081 1.00 98.50 100 SER A O 1
ATOM 795 N N . PRO A 1 101 ? -13.325 9.819 -4.263 1.00 98.38 101 PRO A N 1
ATOM 796 C CA . PRO A 1 101 ? -12.655 10.254 -3.040 1.00 98.38 101 PRO A CA 1
ATOM 797 C C . PRO A 1 101 ? -13.124 9.497 -1.789 1.00 98.38 101 PRO A C 1
ATOM 799 O O . PRO A 1 101 ? -12.312 9.219 -0.910 1.00 98.38 101 PRO A O 1
ATOM 802 N N . GLU A 1 102 ? -14.409 9.151 -1.724 1.00 98.50 102 GLU A N 1
ATOM 803 C CA . GLU A 1 102 ? -15.035 8.429 -0.615 1.00 98.50 102 GLU A CA 1
ATOM 804 C C . GLU A 1 102 ? -14.570 6.970 -0.555 1.00 98.50 102 GLU A C 1
ATOM 806 O O . GLU A 1 102 ? -14.151 6.536 0.510 1.00 98.50 102 GLU A O 1
ATOM 811 N N . GLU A 1 103 ? -14.517 6.247 -1.683 1.00 98.56 103 GLU A N 1
ATOM 812 C CA . GLU A 1 103 ? -13.970 4.874 -1.723 1.00 98.56 103 GLU A CA 1
ATOM 813 C C . GLU A 1 103 ? -12.515 4.829 -1.219 1.00 98.56 103 GLU A C 1
ATOM 815 O O . GLU A 1 103 ? -12.087 3.892 -0.545 1.00 98.56 103 GLU A O 1
ATOM 820 N N . ILE A 1 104 ? -11.732 5.864 -1.539 1.00 98.62 104 ILE A N 1
ATOM 821 C CA . ILE A 1 104 ? -10.346 5.994 -1.078 1.00 98.62 104 ILE A CA 1
ATOM 822 C C . ILE A 1 104 ? -10.293 6.302 0.423 1.00 98.62 104 ILE A C 1
ATOM 824 O O . ILE A 1 104 ? -9.432 5.762 1.121 1.00 98.62 104 ILE A O 1
ATOM 828 N N . LEU A 1 105 ? -11.180 7.168 0.920 1.00 98.25 105 LEU A N 1
ATOM 829 C CA . LEU A 1 105 ? -11.265 7.491 2.343 1.00 98.25 105 LEU A CA 1
ATOM 830 C C . LEU A 1 105 ? -11.668 6.261 3.162 1.00 98.25 105 LEU A C 1
ATOM 832 O O . LEU A 1 105 ? -10.967 5.950 4.120 1.00 98.25 105 LEU A O 1
ATOM 836 N N . GLU A 1 106 ? -12.703 5.530 2.745 1.00 98.25 106 GLU A N 1
ATOM 837 C CA . GLU A 1 106 ? -13.142 4.289 3.398 1.00 98.25 106 GLU A CA 1
ATOM 838 C C . GLU A 1 106 ? -11.998 3.270 3.483 1.00 98.25 106 GLU A C 1
ATOM 840 O O . GLU A 1 106 ? -11.778 2.653 4.525 1.00 98.25 106 GLU A O 1
ATOM 845 N N . ALA A 1 107 ? -11.195 3.134 2.421 1.00 97.88 107 ALA A N 1
ATOM 846 C CA . ALA A 1 107 ? -10.011 2.284 2.466 1.00 97.88 107 ALA A CA 1
ATOM 847 C C . ALA A 1 107 ? -8.984 2.789 3.497 1.00 97.88 107 ALA A C 1
ATOM 849 O O . ALA A 1 107 ? -8.478 2.006 4.296 1.00 97.88 107 ALA A O 1
ATOM 850 N N . ILE A 1 108 ? -8.686 4.093 3.528 1.00 97.31 108 ILE A N 1
ATOM 851 C CA . ILE A 1 108 ? -7.765 4.683 4.515 1.00 97.31 108 ILE A CA 1
ATOM 852 C C . ILE A 1 108 ? -8.274 4.485 5.950 1.00 97.31 108 ILE A C 1
ATOM 854 O O . ILE A 1 108 ? -7.464 4.240 6.842 1.00 97.31 108 ILE A O 1
ATOM 858 N N . GLU A 1 109 ? -9.581 4.551 6.197 1.00 95.44 109 GLU A N 1
ATOM 859 C CA . GLU A 1 109 ? -10.176 4.346 7.524 1.00 95.44 109 GLU A CA 1
ATOM 860 C C . GLU A 1 109 ? -9.893 2.945 8.091 1.00 95.44 109 GLU A C 1
ATOM 862 O O . GLU A 1 109 ? -9.704 2.814 9.302 1.00 95.44 109 GLU A O 1
ATOM 867 N N . ILE A 1 110 ? -9.722 1.923 7.236 1.00 95.25 110 ILE A N 1
ATOM 868 C CA . ILE A 1 110 ? -9.275 0.571 7.638 1.00 95.25 110 ILE A CA 1
ATOM 869 C C . ILE A 1 110 ? -7.898 0.611 8.322 1.00 95.25 110 ILE A C 1
ATOM 871 O O . ILE A 1 110 ? -7.598 -0.228 9.169 1.00 95.25 110 ILE A O 1
ATOM 875 N N . SER A 1 111 ? -7.067 1.621 8.050 1.00 93.50 111 SER A N 1
ATOM 876 C CA . SER A 1 111 ? -5.774 1.758 8.729 1.00 93.50 111 SER A CA 1
ATOM 877 C C . SER A 1 111 ? -5.888 2.156 10.208 1.00 93.50 111 SER A C 1
ATOM 879 O O . SER A 1 111 ? -4.924 1.966 10.948 1.00 93.50 111 SER A O 1
ATOM 881 N N . LEU A 1 112 ? -7.032 2.677 10.678 1.00 88.12 112 LEU A N 1
ATOM 882 C CA . LEU A 1 112 ? -7.232 3.034 12.092 1.00 88.12 112 LEU A CA 1
ATOM 883 C C . LEU A 1 112 ? -7.069 1.827 13.033 1.00 88.12 112 LEU A C 1
ATOM 885 O O . LEU A 1 112 ? -6.255 1.914 13.962 1.00 88.12 112 LEU A O 1
ATOM 889 N N . PRO A 1 113 ? -7.783 0.699 12.831 1.00 88.31 113 PRO A N 1
ATOM 890 C CA . PRO A 1 113 ? -7.543 -0.495 13.629 1.00 88.31 113 PRO A CA 1
ATOM 891 C C . PRO A 1 113 ? -6.129 -1.057 13.419 1.00 88.31 113 PRO A C 1
ATOM 893 O O . PRO A 1 113 ? -5.460 -1.394 14.393 1.00 88.31 113 PRO A O 1
ATOM 896 N N . GLU A 1 114 ? -5.622 -1.096 12.186 1.00 87.50 114 GLU A N 1
ATOM 897 C CA . GLU A 1 114 ? -4.345 -1.757 11.872 1.00 87.50 114 GLU A CA 1
ATOM 898 C C . GLU A 1 114 ? -3.113 -1.011 12.409 1.00 87.50 114 GLU A C 1
ATOM 900 O O . GLU A 1 114 ? -2.190 -1.626 12.936 1.00 87.50 114 GLU A O 1
ATOM 905 N N . ALA A 1 115 ? -3.084 0.318 12.308 1.00 86.81 115 ALA A N 1
ATOM 906 C CA . ALA A 1 115 ? -1.944 1.136 12.724 1.00 86.81 115 AL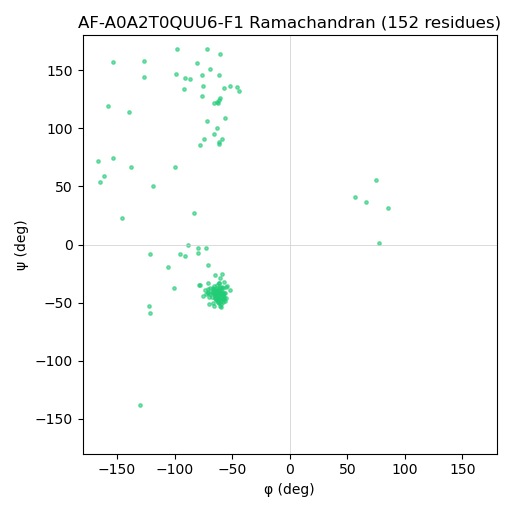A A CA 1
ATOM 907 C C . ALA A 1 115 ? -2.071 1.692 14.157 1.00 86.81 115 ALA A C 1
ATOM 909 O O . ALA A 1 115 ? -1.115 2.293 14.661 1.00 86.81 115 ALA A O 1
ATOM 910 N N . GLY A 1 116 ? -3.235 1.519 14.798 1.00 84.25 116 GLY A N 1
ATOM 911 C CA . GLY A 1 116 ? -3.545 2.027 16.138 1.00 84.25 116 GLY A CA 1
ATOM 912 C C . GLY A 1 116 ? -3.935 0.939 17.140 1.00 84.25 116 GLY A C 1
ATOM 913 O O . GLY A 1 116 ? -3.270 0.789 18.165 1.00 84.25 116 GLY A O 1
ATOM 914 N N . ILE A 1 117 ? -4.993 0.169 16.856 1.00 87.62 117 ILE A N 1
ATOM 915 C CA . ILE A 1 117 ? -5.490 -0.870 17.777 1.00 87.62 117 ILE A CA 1
ATOM 916 C C . ILE A 1 117 ? -4.469 -1.992 17.939 1.00 87.62 117 ILE A C 1
ATOM 918 O O . ILE A 1 117 ? -4.273 -2.435 19.063 1.00 87.62 117 ILE A O 1
ATOM 922 N N . VAL A 1 118 ? -3.767 -2.396 16.877 1.00 83.62 118 VAL A N 1
ATOM 923 C CA . VAL A 1 118 ? -2.694 -3.403 16.985 1.00 83.62 118 VAL A CA 1
ATOM 924 C C . VAL A 1 118 ? -1.625 -2.950 17.983 1.00 83.62 118 VAL A C 1
ATOM 926 O O . VAL A 1 118 ? -1.276 -3.689 18.896 1.00 83.62 118 VAL A O 1
ATOM 929 N N . ALA A 1 119 ? -1.167 -1.697 17.894 1.00 82.69 119 ALA A N 1
ATOM 930 C CA . ALA A 1 119 ? -0.193 -1.157 18.844 1.00 82.69 119 ALA A CA 1
ATOM 931 C C . ALA A 1 119 ? -0.733 -1.118 20.288 1.00 82.69 119 ALA A C 1
ATOM 933 O O . ALA A 1 119 ? 0.008 -1.385 21.233 1.00 82.69 119 ALA A O 1
ATOM 934 N N . PHE A 1 120 ? -2.021 -0.804 20.466 1.00 88.81 120 PHE A N 1
ATOM 935 C CA . PHE A 1 120 ? -2.680 -0.886 21.769 1.00 88.81 120 PHE A CA 1
ATOM 936 C C . PHE A 1 120 ? -2.751 -2.327 22.289 1.00 88.81 120 PHE A C 1
ATOM 938 O O . PHE A 1 120 ? -2.439 -2.548 23.453 1.00 88.81 120 PHE A O 1
ATOM 945 N N . GLN A 1 121 ? -3.143 -3.291 21.451 1.00 90.19 121 GLN A N 1
ATOM 946 C CA . GLN A 1 121 ? -3.268 -4.703 21.817 1.00 90.19 121 GLN A CA 1
ATOM 947 C C . GLN A 1 121 ? -1.932 -5.275 22.283 1.00 90.19 121 GLN A C 1
ATOM 949 O O . GLN A 1 121 ? -1.901 -5.911 23.328 1.00 90.19 121 GLN A O 1
ATOM 954 N N . GLU A 1 122 ? -0.834 -4.971 21.588 1.00 87.94 122 GLU A N 1
ATOM 955 C CA . GLU A 1 122 ? 0.515 -5.367 22.011 1.00 87.94 122 GLU A CA 1
ATOM 956 C C . GLU A 1 122 ? 0.876 -4.788 23.390 1.00 87.94 122 GLU A C 1
ATOM 958 O O . GLU A 1 122 ? 1.356 -5.496 24.274 1.00 87.94 122 GLU A O 1
ATOM 963 N N . GLY A 1 123 ? 0.598 -3.499 23.622 1.00 89.88 123 GLY A N 1
ATOM 964 C CA . GLY A 1 123 ? 0.839 -2.872 24.926 1.00 89.88 123 GLY A CA 1
ATOM 965 C C . GLY A 1 123 ? -0.054 -3.427 26.041 1.00 89.88 123 GLY A C 1
ATOM 966 O O . GLY A 1 123 ? 0.402 -3.619 27.169 1.00 89.88 123 GLY A O 1
ATOM 967 N N . PHE A 1 124 ? -1.321 -3.695 25.729 1.00 94.44 124 PHE A N 1
ATOM 968 C CA . PHE A 1 124 ? -2.277 -4.307 26.644 1.00 94.44 124 PHE A CA 1
ATOM 969 C C . PHE A 1 124 ? -1.870 -5.736 27.004 1.00 94.44 124 PHE A C 1
ATOM 971 O O . PHE A 1 124 ? -1.934 -6.096 28.175 1.00 94.44 124 PHE A O 1
ATOM 978 N N . GLU A 1 125 ? -1.429 -6.529 26.029 1.00 95.56 125 GLU A N 1
ATOM 979 C CA . GLU A 1 125 ? -0.961 -7.895 26.240 1.00 95.56 125 GLU A CA 1
ATOM 980 C C . GLU A 1 125 ? 0.271 -7.912 27.147 1.00 95.56 125 GLU A C 1
ATOM 982 O O . GLU A 1 125 ? 0.263 -8.574 28.181 1.00 95.56 125 GLU A O 1
ATOM 987 N N . ALA A 1 126 ? 1.271 -7.078 26.848 1.00 92.75 126 ALA A N 1
ATOM 988 C CA . ALA A 1 126 ? 2.450 -6.933 27.698 1.00 92.75 126 ALA A CA 1
ATOM 989 C C . ALA A 1 126 ? 2.083 -6.516 29.135 1.00 92.75 126 ALA A C 1
ATOM 991 O O . ALA A 1 126 ? 2.627 -7.041 30.105 1.00 92.75 126 ALA A O 1
ATOM 992 N N . TRP A 1 127 ? 1.139 -5.582 29.300 1.00 97.19 127 TRP A N 1
ATOM 993 C CA . TRP A 1 127 ? 0.626 -5.216 30.621 1.00 97.19 127 TRP A CA 1
ATOM 994 C C . TRP A 1 127 ? -0.050 -6.404 31.311 1.00 97.19 127 TRP A C 1
ATOM 996 O O . TRP A 1 127 ? 0.278 -6.696 32.463 1.00 97.19 127 TRP A O 1
ATOM 1006 N N . ARG A 1 128 ? -0.955 -7.097 30.609 1.00 96.81 128 ARG A N 1
ATOM 1007 C CA . ARG A 1 128 ? -1.720 -8.244 31.107 1.00 96.81 128 ARG A CA 1
ATOM 1008 C C . ARG A 1 128 ? -0.802 -9.333 31.644 1.00 96.81 128 ARG A C 1
ATOM 1010 O O . ARG A 1 128 ? -1.050 -9.825 32.743 1.00 96.81 128 ARG A O 1
ATOM 1017 N N . GLU A 1 129 ? 0.250 -9.671 30.903 1.00 95.31 129 GLU A N 1
ATOM 1018 C CA . GLU A 1 129 ? 1.246 -10.673 31.292 1.00 95.31 129 GLU A CA 1
ATOM 1019 C C . GLU A 1 129 ? 1.967 -10.301 32.593 1.00 95.31 129 GLU A C 1
ATOM 1021 O O . GLU A 1 129 ? 2.175 -11.155 33.454 1.00 95.31 129 GLU A O 1
ATOM 1026 N N . ILE A 1 130 ? 2.307 -9.021 32.778 1.00 95.81 130 ILE A N 1
ATOM 1027 C CA . ILE A 1 130 ? 3.005 -8.543 33.979 1.00 95.81 130 ILE A CA 1
ATOM 1028 C C . ILE A 1 130 ? 2.088 -8.496 35.201 1.00 95.81 130 ILE A C 1
ATOM 1030 O O . ILE A 1 130 ? 2.529 -8.804 36.309 1.00 95.81 130 ILE A O 1
ATOM 1034 N N . VAL A 1 131 ? 0.829 -8.089 35.028 1.00 95.12 131 VAL A N 1
ATOM 1035 C CA . VAL A 1 131 ? -0.101 -7.940 36.159 1.00 95.12 131 VAL A CA 1
ATOM 1036 C C . VAL A 1 131 ? -0.922 -9.197 36.452 1.00 95.12 131 VAL A C 1
ATOM 1038 O O . VAL A 1 131 ? -1.596 -9.240 37.478 1.00 95.12 131 VAL A O 1
ATOM 1041 N N . GLY A 1 132 ? -0.881 -10.204 35.573 1.00 95.06 132 GLY A N 1
ATOM 1042 C CA . GLY A 1 132 ? -1.665 -11.434 35.702 1.00 95.06 132 GLY A CA 1
ATOM 1043 C C . GLY A 1 132 ? -3.174 -11.208 35.576 1.00 95.06 132 GLY A C 1
ATOM 1044 O O . GLY A 1 132 ? -3.947 -11.821 36.306 1.00 95.06 132 GLY A O 1
ATOM 1045 N N . ALA A 1 133 ? -3.607 -10.289 34.707 1.00 95.00 133 ALA A N 1
ATOM 1046 C CA . ALA A 1 133 ? -5.029 -9.983 34.548 1.00 95.00 133 ALA A CA 1
ATOM 1047 C C . ALA A 1 133 ? -5.756 -11.069 33.731 1.00 95.00 133 ALA A C 1
ATOM 1049 O O . ALA A 1 133 ? -5.358 -11.388 32.610 1.00 95.00 133 ALA A O 1
ATOM 1050 N N . GLU A 1 134 ? -6.856 -11.598 34.271 1.00 93.44 134 GLU A N 1
ATOM 1051 C CA . GLU A 1 134 ? -7.693 -12.615 33.620 1.00 93.44 134 GLU A CA 1
ATOM 1052 C C . GLU A 1 134 ? -8.936 -11.998 32.957 1.00 93.44 134 GLU A C 1
ATOM 1054 O O . GLU A 1 134 ? -9.485 -10.997 33.423 1.00 93.44 134 GLU A O 1
ATOM 1059 N N . GLY A 1 135 ? -9.368 -12.594 31.841 1.00 88.81 135 GLY A N 1
ATOM 1060 C CA . GLY A 1 135 ? -10.559 -12.185 31.091 1.00 88.81 135 GLY A CA 1
ATOM 1061 C C . GLY A 1 135 ? -11.791 -13.034 31.413 1.00 88.81 135 GLY A C 1
ATOM 1062 O O . GLY A 1 135 ? -11.693 -14.090 32.030 1.00 88.81 135 GLY A O 1
ATOM 1063 N N . LEU A 1 136 ? -12.962 -12.575 30.965 1.00 92.25 136 LEU A N 1
ATOM 1064 C CA . LEU A 1 136 ? -14.203 -13.353 31.007 1.00 92.25 136 LEU A CA 1
ATOM 1065 C C . LEU A 1 136 ? -14.379 -14.144 29.707 1.00 92.25 136 LEU A C 1
ATOM 1067 O O . LEU A 1 136 ? -14.093 -13.623 28.629 1.00 92.25 136 LEU A O 1
ATOM 1071 N N . GLU A 1 137 ? -14.922 -15.356 29.809 1.00 91.19 137 GLU A N 1
ATOM 1072 C CA . GLU A 1 137 ? -15.299 -16.167 28.647 1.00 91.19 137 GLU A CA 1
ATOM 1073 C C . GLU A 1 137 ? -16.727 -15.837 28.169 1.00 91.19 137 GLU A C 1
ATOM 1075 O O . GLU A 1 137 ? -17.613 -15.598 29.003 1.00 91.19 137 GLU A O 1
ATOM 1080 N N . PRO A 1 138 ? -16.994 -15.832 26.847 1.00 88.94 138 PRO A N 1
ATOM 1081 C CA . PRO A 1 138 ? -18.345 -15.678 26.321 1.00 88.94 138 PRO A CA 1
ATOM 1082 C C . PRO A 1 138 ? -19.290 -16.763 26.856 1.00 88.94 138 PRO A C 1
ATOM 1084 O O . PRO A 1 138 ? -18.975 -17.949 26.847 1.00 88.94 138 PRO A O 1
ATOM 1087 N N . THR A 1 139 ? -20.492 -16.370 27.279 1.00 93.38 139 THR A N 1
ATOM 1088 C CA . THR A 1 139 ? -21.539 -17.304 27.741 1.00 93.38 139 THR A CA 1
ATOM 1089 C C . THR A 1 139 ? -22.438 -17.812 26.611 1.00 93.38 139 THR A C 1
ATOM 1091 O O . THR A 1 139 ? -23.361 -18.591 26.846 1.00 93.38 139 THR A O 1
ATOM 1094 N N . VAL A 1 140 ? -22.179 -17.358 25.386 1.00 93.06 140 VAL A N 1
ATOM 1095 C CA . VAL A 1 140 ? -22.895 -17.716 24.161 1.00 93.06 140 VAL A CA 1
ATOM 1096 C C . VAL A 1 140 ? -21.902 -18.207 23.117 1.00 93.06 140 VAL A C 1
ATOM 1098 O O . VAL A 1 140 ? -20.717 -17.879 23.179 1.00 93.06 140 VAL A O 1
ATOM 1101 N N . GLU A 1 141 ? -22.389 -18.981 22.149 1.00 88.38 141 GLU A N 1
ATOM 1102 C CA . GLU A 1 141 ? -21.562 -19.483 21.054 1.00 88.38 141 GLU A CA 1
ATOM 1103 C C . GLU A 1 141 ? -21.019 -18.310 20.224 1.00 88.38 141 GLU A C 1
ATOM 1105 O O . GLU A 1 141 ? -21.775 -17.481 19.712 1.00 88.38 141 GLU A O 1
ATOM 1110 N N . ALA A 1 142 ? -19.695 -18.225 20.128 1.00 83.94 142 ALA A N 1
ATOM 1111 C CA . ALA A 1 142 ? -18.987 -17.189 19.395 1.00 83.94 142 ALA A CA 1
ATOM 1112 C C . ALA A 1 142 ? -18.022 -17.836 18.400 1.00 83.94 142 ALA A C 1
ATOM 1114 O O . ALA A 1 142 ? -17.423 -18.874 18.680 1.00 83.94 142 ALA A O 1
ATOM 1115 N N . PHE A 1 143 ? -17.866 -17.211 17.233 1.00 79.25 143 PHE A N 1
ATOM 1116 C CA . PHE A 1 143 ? -16.853 -17.621 16.268 1.00 79.25 143 PHE A CA 1
ATOM 1117 C C . PHE A 1 143 ? -15.465 -17.362 16.860 1.00 79.25 143 PHE A C 1
ATOM 1119 O O . PHE A 1 143 ? -15.140 -16.225 17.208 1.00 79.25 143 PHE A O 1
ATOM 1126 N N . ASP A 1 144 ? -14.655 -18.413 16.971 1.00 70.75 144 ASP A N 1
ATOM 1127 C CA . ASP A 1 144 ? -13.296 -18.300 17.485 1.00 70.75 144 ASP A CA 1
ATOM 1128 C C . ASP A 1 144 ? -12.389 -17.647 16.434 1.00 70.75 144 ASP A C 1
ATOM 1130 O O . ASP A 1 144 ? -11.808 -18.298 15.565 1.00 70.75 144 ASP A O 1
ATOM 1134 N N . ALA A 1 145 ? -12.293 -16.320 16.505 1.00 62.81 145 ALA A N 1
ATOM 1135 C CA . ALA A 1 145 ? -11.392 -15.529 15.677 1.00 62.81 145 ALA A CA 1
ATOM 1136 C C . ALA A 1 145 ? -9.934 -15.544 16.192 1.00 62.81 145 ALA A C 1
ATOM 1138 O O . ALA A 1 145 ? -9.073 -14.928 15.565 1.00 62.81 145 ALA A O 1
ATOM 1139 N N . GLY A 1 146 ? -9.649 -16.201 17.329 1.00 52.72 146 GLY A N 1
ATOM 1140 C CA . GLY A 1 146 ? -8.422 -16.007 18.111 1.00 52.72 146 GLY A CA 1
ATOM 1141 C C . GLY A 1 146 ? -7.534 -17.238 18.326 1.00 52.72 146 GLY A C 1
ATOM 1142 O O . GLY A 1 146 ? -6.412 -17.082 18.804 1.00 52.72 146 GLY A O 1
ATOM 1143 N N . ALA A 1 147 ? -7.951 -18.454 17.968 1.00 49.69 147 ALA A N 1
ATOM 1144 C CA . ALA A 1 147 ? -7.141 -19.664 18.188 1.00 49.69 147 ALA A CA 1
ATOM 1145 C C . ALA A 1 147 ? -6.070 -19.958 17.115 1.00 49.69 147 ALA A C 1
ATOM 1147 O O . ALA A 1 147 ? -5.652 -21.106 16.940 1.00 49.69 147 ALA A O 1
ATOM 1148 N N . ALA A 1 148 ? -5.556 -18.948 16.411 1.00 44.50 148 ALA A N 1
ATOM 1149 C CA . ALA A 1 148 ? -4.358 -19.123 15.597 1.00 44.50 148 ALA A CA 1
ATOM 1150 C C . ALA A 1 148 ? -3.105 -19.107 16.497 1.00 44.50 148 ALA A C 1
ATOM 1152 O O . ALA A 1 148 ? -2.437 -18.093 16.658 1.00 44.50 148 ALA A O 1
ATOM 1153 N N . ASN A 1 149 ? -2.770 -20.281 17.039 1.00 46.56 149 ASN A N 1
ATOM 1154 C CA . ASN A 1 149 ? -1.428 -20.642 17.510 1.00 46.56 149 ASN A CA 1
ATOM 1155 C C . ASN A 1 149 ? -0.953 -20.020 18.846 1.00 46.56 149 ASN A C 1
ATOM 1157 O O . ASN A 1 149 ? 0.149 -19.483 18.938 1.00 46.56 149 ASN A O 1
ATOM 1161 N N . ARG A 1 150 ? -1.719 -20.196 19.933 1.00 51.78 150 ARG A N 1
ATOM 1162 C CA . ARG A 1 150 ? -1.107 -20.252 21.274 1.00 51.78 150 ARG A CA 1
ATOM 1163 C C . ARG A 1 150 ? -0.361 -21.582 21.373 1.00 51.78 150 ARG A C 1
ATOM 1165 O O . ARG A 1 150 ? -0.985 -22.639 21.372 1.00 51.78 150 ARG A O 1
ATOM 1172 N N . GLY A 1 151 ? 0.966 -21.505 21.316 1.00 39.56 151 GLY A N 1
ATOM 1173 C CA . GLY A 1 151 ? 1.870 -22.624 21.074 1.00 39.56 151 GLY A CA 1
ATOM 1174 C C . GLY A 1 151 ? 1.532 -23.900 21.844 1.00 39.56 151 GLY A C 1
ATOM 1175 O O . GLY A 1 151 ? 1.357 -23.900 23.060 1.00 39.56 151 GLY A O 1
ATOM 1176 N N . SER A 1 152 ? 1.531 -25.016 21.113 1.00 38.50 152 SER A N 1
ATOM 1177 C CA . SER A 1 152 ? 1.810 -26.321 21.703 1.00 38.50 152 SER A CA 1
ATOM 1178 C C . SER A 1 152 ? 3.177 -26.242 22.377 1.00 38.50 152 SER A C 1
ATOM 1180 O O . SER A 1 152 ? 4.204 -26.178 21.704 1.00 38.50 152 SER A O 1
ATOM 1182 N N . ALA A 1 153 ? 3.160 -26.255 23.704 1.00 43.28 153 ALA A N 1
ATOM 1183 C CA . ALA A 1 153 ? 4.319 -26.368 24.569 1.00 43.28 153 ALA A CA 1
ATOM 1184 C C . ALA A 1 153 ? 5.285 -27.479 24.122 1.00 43.28 153 ALA A C 1
ATOM 1186 O O . ALA A 1 153 ? 4.844 -28.602 23.857 1.00 43.28 153 ALA A O 1
ATOM 1187 N N . ARG A 1 154 ? 6.587 -27.171 24.128 1.00 36.84 154 ARG A N 1
ATOM 1188 C CA . ARG A 1 154 ? 7.629 -27.947 24.820 1.00 36.84 154 ARG A CA 1
ATOM 1189 C C . ARG A 1 154 ? 8.732 -27.018 25.300 1.00 36.84 154 ARG A C 1
ATOM 1191 O O . ARG A 1 154 ? 9.157 -26.172 24.488 1.00 36.84 154 ARG A O 1
#

Radius of gyration: 24.72 Å; Cα contacts (8 Å, |Δi|>4): 72; chains: 1; bounding box: 60×51×64 Å

Organism: NCBI:txid559628

Mean predicted aligned error: 10.22 Å

Secondary structure (DSSP, 8-state):
----SS-----------HHHHHHHHHHHHS---HHHHHHHHH-HHHHHHHHHHHIIIIIS-SSS-HHHHHHHHHHHHHHTT--HHHHHHHHHHHHHTT--HHHHHHHHHTHHIIIIIHHHHHHHHHHHHHHTPPPPPPSS-------S------

Foldseek 3Di:
DDPPDPDPDPPPPPVDQLVVVQVVCCVVPVDDDPVSVVCSVVPVVVSVVVVVCCCVVQVDDDPDDNLVSLLVVLCVCLLVVHDPVVSVVSVVVNVVVPDDPVNSVVSNVVSCCVNPVVVVVVVVVVVCVVVVDDDDDDPDDDDCPDPPDPDDDD

Nearest PDB structures (foldseek):
  2ouw-assembly1_B  TM=6.729E-01  e=6.977E-03  Rhodospirillum rubrum
  2q0t-assembly1_C  TM=6.585E-01  e=5.274E-02  Paraburkholderia xenovorans LB400